Protein AF-A0AAU2ZNR1-F1 (afdb_monomer)

Solvent-accessible surface area (backbone atoms only — not comparable to full-atom values): 9092 Å² total; per-residue (Å²): 133,83,83,80,70,59,59,70,30,57,54,28,42,52,48,19,52,54,34,43,66,58,21,72,64,51,45,58,55,48,37,72,77,40,102,52,64,58,59,77,81,33,60,67,53,46,53,52,58,76,39,22,70,60,52,39,66,70,38,56,75,34,54,72,43,88,51,62,62,38,16,52,19,21,45,49,25,42,58,46,28,38,67,40,78,93,35,46,85,44,49,71,60,52,49,52,49,43,54,49,43,50,70,76,56,83,54,65,66,58,43,49,57,46,51,52,50,40,48,75,73,70,45,90,52,76,92,62,55,50,76,67,54,55,52,52,54,58,50,50,77,72,56,76,85,79,79,79,80,81,79,82,78,74,80,118

pLDDT: mean 79.1, std 16.33, range [35.94, 95.81]

Sequence (156 aa):
MADSSPPPCLALNWLGSLAYDADDECLAIGGRGFNGDCLADYPEMRAFRDHRPAFYRAVSPFLGDEDTDVRDAAVTAAVPLIEHPDLTCHRDDVGRHVRRLLTDSTDRYSRSRCLDALRNWGYETTALETAADIAARTQHLRGGDWTGGFMDEPPF

Nearest PDB structures (foldseek):
  6qh6-assembly1_A  TM=5.360E-01  e=5.434E-01  Rattus norvegicus
  7anw-assembly1_A  TM=5.547E-01  e=1.398E+00  Homo sapiens
  5h78-assembly1_B  TM=4.039E-01  e=1.706E+00  Homo sapiens
  7cm6-assembly1_A  TM=4.544E-01  e=5.095E+00  Homo sapiens
  5a7d-assembly2_E  TM=4.275E-01  e=6.867E+00  Drosophila melanogaster

Foldseek 3Di:
DPPPDDDLLQLLLVLLVLLVCLAPVVQVVVCVVDVDNVCVVPVVSVVVLVCLVVVLVVLVVQCPPPDPSSNLSSLSNNLSSCVRPVNVVCCVVSLVSLLVCLVPPPPLVSVLSSLVSCVVVPHDCPVSDDPVNVVVVVVCVVDDPPPDDPDDDRPD

Structure (mmCIF, N/CA/C/O backbone):
data_AF-A0AAU2ZNR1-F1
#
_entry.id   AF-A0AAU2ZNR1-F1
#
loop_
_atom_site.group_PDB
_atom_site.id
_atom_site.type_symbol
_atom_site.label_atom_id
_atom_site.label_alt_id
_atom_site.label_comp_id
_atom_site.label_asym_id
_atom_site.label_entity_id
_atom_site.label_seq_id
_atom_site.pdbx_PDB_ins_code
_atom_site.Cartn_x
_atom_site.Cartn_y
_atom_site.Cartn_z
_atom_site.occupancy
_atom_site.B_iso_or_equiv
_atom_site.auth_seq_id
_atom_site.auth_comp_id
_atom_site.auth_asym_id
_atom_site.auth_atom_id
_atom_site.pdbx_PDB_model_num
ATOM 1 N N . MET A 1 1 ? 16.115 -18.661 28.377 1.00 37.28 1 MET A N 1
ATOM 2 C CA . MET A 1 1 ? 16.482 -17.827 27.219 1.00 37.28 1 MET A CA 1
ATOM 3 C C . MET A 1 1 ? 15.206 -17.646 26.428 1.00 37.28 1 MET A C 1
ATOM 5 O O . MET A 1 1 ? 14.766 -18.606 25.816 1.00 37.28 1 MET A O 1
ATOM 9 N N . ALA A 1 2 ? 14.527 -16.512 26.605 1.00 42.06 2 ALA A N 1
ATOM 10 C CA . ALA A 1 2 ? 13.407 -16.168 25.742 1.00 42.06 2 ALA A CA 1
ATOM 11 C C . ALA A 1 2 ? 14.020 -15.762 24.403 1.00 42.06 2 ALA A C 1
ATOM 13 O O . ALA A 1 2 ? 14.875 -14.879 24.368 1.00 42.06 2 ALA A O 1
ATOM 14 N N . ASP A 1 3 ? 13.661 -16.490 23.356 1.00 46.59 3 ASP A N 1
ATOM 15 C CA . ASP A 1 3 ? 13.924 -16.108 21.980 1.00 46.59 3 ASP A CA 1
ATOM 16 C C . ASP A 1 3 ? 13.072 -14.861 21.719 1.00 46.59 3 ASP A C 1
ATOM 18 O O . ASP A 1 3 ? 11.869 -14.958 21.477 1.00 46.59 3 ASP A O 1
ATOM 22 N N . SER A 1 4 ? 13.644 -13.676 21.945 1.00 54.06 4 SER A N 1
ATOM 23 C CA . SER A 1 4 ? 12.980 -12.402 21.656 1.00 54.06 4 SER A CA 1
ATOM 24 C C . SER A 1 4 ? 13.030 -12.169 20.152 1.00 54.06 4 SER A C 1
ATOM 26 O O . SER A 1 4 ? 13.708 -11.260 19.681 1.00 54.06 4 SER A O 1
ATOM 28 N N . SER A 1 5 ? 12.330 -13.014 19.399 1.00 60.78 5 SER A N 1
ATOM 29 C CA . SER A 1 5 ? 12.001 -12.693 18.018 1.00 60.78 5 SER A CA 1
ATOM 30 C C . SER A 1 5 ? 11.175 -11.398 18.040 1.00 60.78 5 SER A C 1
ATOM 32 O O . SER A 1 5 ? 10.277 -11.274 18.887 1.00 60.78 5 SER A O 1
ATOM 34 N N . PRO A 1 6 ? 11.500 -10.398 17.203 1.00 62.28 6 PRO A N 1
ATOM 35 C CA . PRO A 1 6 ? 10.753 -9.148 17.164 1.00 62.28 6 PRO A CA 1
ATOM 36 C C . PRO A 1 6 ? 9.264 -9.428 16.908 1.00 62.28 6 PRO A C 1
ATOM 38 O O . PRO A 1 6 ? 8.927 -10.395 16.216 1.00 62.28 6 PRO A O 1
ATOM 41 N N . PRO A 1 7 ? 8.347 -8.601 17.442 1.00 78.38 7 PRO A N 1
ATOM 42 C CA . PRO A 1 7 ? 6.931 -8.777 17.158 1.00 78.38 7 PRO A CA 1
ATOM 43 C C . PRO A 1 7 ? 6.706 -8.685 15.636 1.00 78.38 7 PRO A C 1
ATOM 45 O O . PRO A 1 7 ? 7.344 -7.850 14.986 1.00 78.38 7 PRO A O 1
ATOM 48 N N . PRO A 1 8 ? 5.814 -9.505 15.045 1.00 79.88 8 PRO A N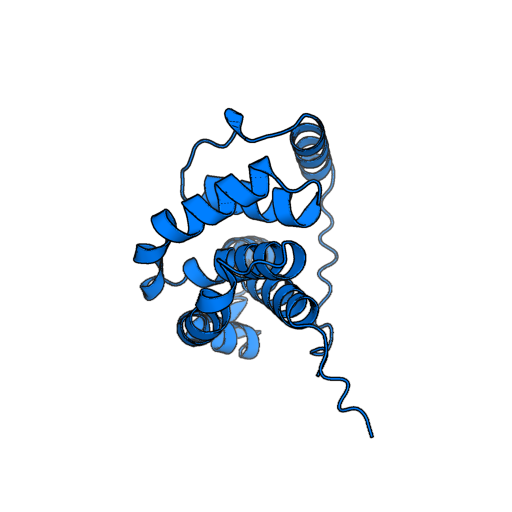 1
ATOM 49 C CA . PRO A 1 8 ? 5.613 -9.555 13.594 1.00 79.88 8 PRO A CA 1
ATOM 50 C C . PRO A 1 8 ? 5.375 -8.184 12.946 1.00 79.88 8 PRO A C 1
ATOM 52 O O . PRO A 1 8 ? 5.883 -7.920 11.858 1.00 79.88 8 PRO A O 1
ATOM 55 N N . CYS A 1 9 ? 4.683 -7.274 13.639 1.00 81.75 9 CYS A N 1
ATOM 56 C CA . CYS A 1 9 ? 4.456 -5.904 13.181 1.00 81.75 9 CYS A CA 1
ATOM 57 C C . CYS A 1 9 ? 5.756 -5.108 12.965 1.00 81.75 9 CYS A C 1
ATOM 59 O O . CYS A 1 9 ? 5.835 -4.323 12.026 1.00 81.75 9 CYS A O 1
ATOM 61 N N . LEU A 1 10 ? 6.803 -5.332 13.766 1.00 84.38 10 LEU A N 1
ATOM 62 C CA . LEU A 1 10 ? 8.083 -4.636 13.617 1.00 84.38 10 LEU A CA 1
ATOM 63 C C . LEU A 1 10 ? 8.823 -5.094 12.355 1.00 84.38 10 LEU A C 1
ATOM 65 O O . LEU A 1 10 ? 9.335 -4.264 11.606 1.00 84.38 10 LEU A O 1
ATOM 69 N N . ALA A 1 11 ? 8.831 -6.402 12.089 1.00 83.62 11 ALA A N 1
ATOM 70 C CA . ALA A 1 11 ? 9.420 -6.955 10.872 1.00 83.62 11 ALA A CA 1
ATOM 71 C C . ALA A 1 11 ? 8.659 -6.501 9.614 1.00 83.62 11 ALA A C 1
ATOM 73 O O . ALA A 1 11 ? 9.273 -6.159 8.605 1.00 83.62 11 ALA A O 1
ATOM 74 N N . LEU A 1 12 ? 7.325 -6.449 9.686 1.00 86.38 12 LEU A N 1
ATOM 75 C CA . LEU A 1 12 ? 6.477 -5.959 8.598 1.00 86.38 12 LEU A CA 1
ATOM 76 C C . LEU A 1 12 ? 6.666 -4.459 8.352 1.00 86.38 12 LEU A C 1
ATOM 78 O O . LEU A 1 12 ? 6.775 -4.051 7.200 1.00 86.38 12 LEU A O 1
ATOM 82 N N . ASN A 1 13 ? 6.779 -3.647 9.405 1.00 83.31 13 ASN A N 1
ATOM 83 C CA . ASN A 1 13 ? 7.071 -2.220 9.275 1.00 83.31 13 ASN A CA 1
ATOM 84 C C . ASN A 1 13 ? 8.437 -1.981 8.630 1.00 83.31 13 ASN A C 1
ATOM 86 O O . ASN A 1 13 ? 8.541 -1.177 7.708 1.00 83.31 13 ASN A O 1
ATOM 90 N N . TRP A 1 14 ? 9.468 -2.716 9.060 1.00 85.25 14 TRP A N 1
ATOM 91 C CA . TRP A 1 14 ? 10.787 -2.667 8.428 1.00 85.25 14 TRP A CA 1
ATOM 92 C C . TRP A 1 14 ? 10.712 -3.033 6.939 1.00 85.25 14 TRP A C 1
ATOM 94 O O . TRP A 1 14 ? 11.205 -2.288 6.092 1.00 85.25 14 TRP A O 1
ATOM 104 N N . LEU A 1 15 ? 10.021 -4.129 6.601 1.00 85.00 15 LEU A N 1
ATOM 105 C CA . LEU A 1 15 ? 9.839 -4.548 5.212 1.00 85.00 15 LEU A CA 1
ATOM 106 C C . LEU A 1 15 ? 9.062 -3.506 4.398 1.00 85.00 15 LEU A C 1
ATOM 108 O O . LEU A 1 15 ? 9.401 -3.269 3.245 1.00 85.00 15 LEU A O 1
ATOM 112 N N . GLY A 1 16 ? 8.039 -2.873 4.974 1.00 79.75 16 GLY A N 1
ATOM 113 C CA . GLY A 1 16 ? 7.266 -1.826 4.309 1.00 79.75 16 GLY A CA 1
ATOM 114 C C . GLY A 1 16 ? 8.048 -0.533 4.095 1.00 79.75 16 GLY A C 1
ATOM 115 O O . GLY A 1 16 ? 7.869 0.128 3.070 1.00 79.75 16 GLY A O 1
ATOM 116 N N . SER A 1 17 ? 8.951 -0.179 5.008 1.00 80.19 17 SER A N 1
ATOM 117 C CA . SER A 1 17 ? 9.909 0.909 4.796 1.00 80.19 17 SER A CA 1
ATOM 118 C C . SER A 1 17 ? 10.843 0.585 3.633 1.00 80.19 17 SER A C 1
ATOM 120 O O . SER A 1 17 ? 10.870 1.338 2.663 1.00 80.19 17 SER A O 1
ATOM 122 N N . LEU A 1 18 ? 11.492 -0.585 3.667 1.00 81.94 18 LEU A N 1
ATOM 123 C CA . LEU A 1 18 ? 12.403 -1.035 2.613 1.00 81.94 18 LEU A CA 1
ATOM 124 C C . LEU A 1 18 ? 11.713 -1.133 1.246 1.00 81.94 18 LEU A C 1
ATOM 126 O O . LEU A 1 18 ? 12.254 -0.700 0.231 1.00 81.94 18 LEU A O 1
ATOM 130 N N . ALA A 1 19 ? 10.504 -1.691 1.208 1.00 81.44 19 ALA A N 1
ATOM 131 C CA . ALA A 1 19 ? 9.766 -1.875 -0.031 1.00 81.44 19 ALA A CA 1
ATOM 132 C C . ALA A 1 19 ? 9.368 -0.545 -0.676 1.00 81.44 19 ALA A C 1
ATOM 134 O O . ALA A 1 19 ? 9.357 -0.449 -1.900 1.00 81.44 19 ALA A O 1
ATOM 135 N N . TYR A 1 20 ? 9.082 0.469 0.137 1.00 76.38 20 TYR A N 1
ATOM 136 C CA . TYR A 1 20 ? 8.791 1.808 -0.352 1.00 76.38 20 TYR A CA 1
ATOM 137 C C . TYR A 1 20 ? 10.039 2.555 -0.818 1.00 76.38 20 TYR A C 1
ATOM 139 O O . TYR A 1 20 ? 9.986 3.252 -1.822 1.00 76.38 20 TYR A O 1
ATOM 147 N N . ASP A 1 21 ? 11.182 2.387 -0.156 1.00 72.25 21 ASP A N 1
ATOM 148 C CA . ASP A 1 21 ? 12.435 2.954 -0.672 1.00 72.25 21 ASP A CA 1
ATOM 149 C C . ASP A 1 21 ? 12.814 2.323 -2.024 1.00 72.25 21 ASP A C 1
ATOM 151 O O . ASP A 1 21 ? 13.406 2.972 -2.888 1.00 72.25 21 ASP A O 1
ATOM 155 N N . ALA A 1 22 ? 12.412 1.065 -2.233 1.00 70.06 22 ALA A N 1
ATOM 156 C CA . ALA A 1 22 ? 12.541 0.344 -3.494 1.00 70.06 22 ALA A CA 1
ATOM 157 C C . ALA A 1 22 ? 11.462 0.678 -4.536 1.00 70.06 22 ALA A C 1
ATOM 159 O O . ALA A 1 22 ? 11.478 0.080 -5.624 1.00 70.06 22 ALA A O 1
ATOM 160 N N . ASP A 1 23 ? 10.510 1.549 -4.205 1.00 75.12 23 ASP A N 1
ATOM 161 C CA . ASP A 1 23 ? 9.348 1.865 -5.026 1.00 75.12 23 ASP A CA 1
ATOM 162 C C . ASP A 1 23 ? 9.718 2.572 -6.334 1.00 75.12 23 ASP A C 1
ATOM 164 O O . ASP A 1 23 ? 10.753 3.238 -6.462 1.00 75.12 23 ASP A O 1
ATOM 168 N N . ASP A 1 24 ? 8.868 2.394 -7.341 1.00 68.25 24 ASP A N 1
ATOM 169 C CA . ASP A 1 24 ? 9.093 2.899 -8.690 1.00 68.25 24 ASP A CA 1
ATOM 170 C C . ASP A 1 24 ? 9.075 4.438 -8.714 1.00 68.25 24 ASP A C 1
ATOM 172 O O . ASP A 1 24 ? 9.865 5.051 -9.440 1.00 68.25 24 ASP A O 1
ATOM 176 N N . GLU A 1 25 ? 8.248 5.075 -7.878 1.00 66.12 25 GLU A N 1
ATOM 177 C CA . GLU A 1 25 ? 8.186 6.533 -7.755 1.00 66.12 25 GLU A CA 1
ATOM 178 C C . GLU A 1 25 ? 9.430 7.104 -7.056 1.00 66.12 25 GLU A C 1
ATOM 180 O O . GLU A 1 25 ? 10.028 8.069 -7.546 1.00 66.12 25 GLU A O 1
ATOM 185 N N . CYS A 1 26 ? 9.889 6.473 -5.968 1.00 64.38 26 CYS A N 1
ATOM 186 C CA . CYS A 1 26 ? 11.103 6.876 -5.250 1.00 64.38 26 CYS A CA 1
ATOM 187 C C . CYS A 1 26 ? 12.347 6.821 -6.150 1.00 64.38 26 CYS A C 1
ATOM 189 O O . CYS A 1 26 ? 13.147 7.762 -6.167 1.00 64.38 26 CYS A O 1
ATOM 191 N N . LEU A 1 27 ? 12.478 5.780 -6.976 1.00 62.44 27 LEU A N 1
ATOM 192 C CA . LEU A 1 27 ? 13.566 5.683 -7.952 1.00 62.44 27 LEU A CA 1
ATOM 193 C C . LEU A 1 27 ? 13.405 6.660 -9.120 1.00 62.44 27 LEU A C 1
ATOM 195 O O . LEU A 1 27 ? 14.403 7.190 -9.603 1.00 62.44 27 LEU A O 1
ATOM 199 N N . ALA A 1 28 ? 12.179 6.958 -9.559 1.00 63.72 28 ALA A N 1
ATOM 200 C CA . ALA A 1 28 ? 11.942 7.975 -10.584 1.00 63.72 28 ALA A CA 1
ATOM 201 C C . ALA A 1 28 ? 12.272 9.398 -10.095 1.00 63.72 28 ALA A C 1
ATOM 203 O O . ALA A 1 28 ? 12.637 10.258 -10.901 1.00 63.72 28 ALA A O 1
ATOM 204 N N . ILE A 1 29 ? 12.151 9.660 -8.791 1.00 61.78 29 ILE A N 1
ATOM 205 C CA . ILE A 1 29 ? 12.595 10.907 -8.155 1.00 61.78 29 ILE A CA 1
ATOM 206 C C . ILE A 1 29 ? 14.125 10.908 -8.011 1.00 61.78 29 ILE A C 1
ATOM 208 O O . ILE A 1 29 ? 14.769 11.878 -8.419 1.00 61.78 29 ILE A O 1
ATOM 212 N N . GLY A 1 30 ? 14.721 9.812 -7.527 1.00 57.38 30 GLY A N 1
ATOM 213 C CA . GLY A 1 30 ? 16.176 9.655 -7.397 1.00 57.38 30 GLY A CA 1
ATOM 214 C C . GLY A 1 30 ? 16.921 9.761 -8.733 1.00 57.38 30 GLY A C 1
ATOM 215 O O . GLY A 1 30 ? 17.883 10.517 -8.854 1.00 57.38 30 GLY A O 1
ATOM 216 N N . GLY A 1 31 ? 16.414 9.112 -9.781 1.00 55.28 31 GLY A N 1
ATOM 217 C CA . GLY A 1 31 ? 16.983 9.136 -11.133 1.00 55.28 31 GLY A CA 1
ATOM 218 C C . GLY A 1 31 ? 16.865 10.484 -11.849 1.00 55.28 31 GLY A C 1
ATOM 219 O O . GLY A 1 31 ? 17.508 10.692 -12.873 1.00 55.28 31 GLY A O 1
ATOM 220 N N . ARG A 1 32 ? 16.074 11.436 -11.329 1.00 56.06 32 ARG A N 1
ATOM 221 C CA . ARG A 1 32 ? 16.111 12.836 -11.799 1.00 56.06 32 ARG A CA 1
ATOM 222 C C . ARG A 1 32 ? 17.227 13.647 -11.141 1.00 56.06 32 ARG A C 1
ATOM 224 O O . ARG A 1 32 ? 17.639 14.652 -11.714 1.00 56.06 32 ARG A O 1
ATOM 231 N N . GLY A 1 33 ? 17.684 13.243 -9.954 1.00 53.19 33 GLY A N 1
ATOM 232 C CA . GLY A 1 33 ? 18.792 13.877 -9.232 1.00 53.19 33 GLY A CA 1
ATOM 233 C C . GLY A 1 33 ? 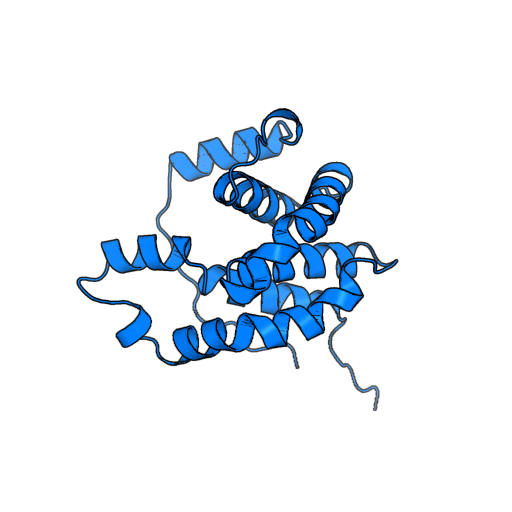20.165 13.313 -9.607 1.00 53.19 33 GLY A C 1
ATOM 234 O O . GLY A 1 33 ? 21.149 14.051 -9.615 1.00 53.19 33 GLY A O 1
ATOM 235 N N . PHE A 1 34 ? 20.230 12.028 -9.962 1.00 48.03 34 PHE A N 1
ATOM 236 C CA . PHE A 1 34 ? 21.446 11.346 -10.403 1.00 48.03 34 PHE A CA 1
ATOM 237 C C . PHE A 1 34 ? 21.431 11.169 -11.930 1.00 48.03 34 PHE A C 1
ATOM 239 O O . PHE A 1 34 ? 20.460 10.681 -12.490 1.00 48.03 34 PHE A O 1
ATOM 246 N N . ASN A 1 35 ? 22.504 11.564 -12.626 1.00 52.53 35 ASN A N 1
ATOM 247 C CA . ASN A 1 35 ? 22.656 11.439 -14.089 1.00 52.53 35 ASN A CA 1
ATOM 248 C C . ASN A 1 35 ? 22.858 9.967 -14.547 1.00 52.53 35 ASN A C 1
ATOM 250 O O . ASN A 1 35 ? 23.813 9.671 -15.266 1.00 52.53 35 ASN A O 1
ATOM 254 N N . GLY A 1 36 ? 22.006 9.030 -14.123 1.00 53.62 36 GLY A N 1
ATOM 255 C CA . GLY A 1 36 ? 22.186 7.599 -14.371 1.00 53.62 36 GLY A CA 1
ATOM 256 C C . GLY A 1 36 ? 20.969 6.738 -14.024 1.00 53.62 36 GLY A C 1
ATOM 257 O O . GLY A 1 36 ? 20.006 7.199 -13.415 1.00 53.62 36 GLY A O 1
ATOM 258 N N . ASP A 1 37 ? 21.021 5.474 -14.448 1.00 61.94 37 ASP A N 1
ATOM 259 C CA . ASP A 1 37 ? 20.044 4.448 -14.080 1.00 61.94 37 ASP A CA 1
ATOM 260 C C . ASP A 1 37 ? 20.301 4.028 -12.628 1.00 61.94 37 ASP A C 1
ATOM 262 O O . ASP A 1 37 ? 21.207 3.238 -12.366 1.00 61.94 37 ASP A O 1
ATOM 266 N N . CYS A 1 38 ? 19.530 4.565 -11.676 1.00 62.66 38 CYS A N 1
ATOM 267 C CA . CYS A 1 38 ? 19.697 4.258 -10.251 1.00 62.66 38 CYS A CA 1
ATOM 268 C C . CYS A 1 38 ? 19.738 2.746 -9.970 1.00 62.66 38 CYS A C 1
ATOM 270 O O . CYS A 1 38 ? 20.424 2.311 -9.056 1.00 62.66 38 CYS A O 1
ATOM 272 N N . LEU A 1 39 ? 19.067 1.906 -10.761 1.00 61.56 39 LEU A N 1
ATOM 273 C CA . LEU A 1 39 ? 19.104 0.455 -10.554 1.00 61.56 39 LEU A CA 1
ATOM 274 C C . LEU A 1 39 ? 20.425 -0.199 -10.988 1.00 61.56 39 LEU A C 1
ATOM 276 O O . LEU A 1 39 ? 20.728 -1.302 -10.532 1.00 61.56 39 LEU A O 1
ATOM 280 N N . ALA A 1 40 ? 21.208 0.449 -11.854 1.00 65.25 40 ALA A N 1
ATOM 281 C CA . ALA A 1 40 ? 22.553 0.001 -12.208 1.00 65.25 40 ALA A CA 1
ATOM 282 C C . ALA A 1 40 ? 23.557 0.276 -11.077 1.00 65.25 40 ALA A C 1
ATOM 284 O O . ALA A 1 40 ? 24.473 -0.520 -10.873 1.00 65.25 40 ALA A O 1
ATOM 285 N N . ASP A 1 41 ? 23.341 1.358 -10.327 1.00 68.00 41 ASP A N 1
ATOM 286 C CA . ASP A 1 41 ? 24.204 1.773 -9.219 1.00 68.00 41 ASP A CA 1
ATOM 287 C C . ASP A 1 41 ? 23.852 1.076 -7.885 1.00 68.00 41 ASP A C 1
ATOM 289 O O . ASP A 1 41 ? 24.684 1.046 -6.979 1.00 68.00 41 ASP A O 1
ATOM 293 N N . TYR A 1 42 ? 22.660 0.464 -7.775 1.00 72.06 42 TYR A N 1
ATOM 294 C CA . TYR A 1 42 ? 22.167 -0.225 -6.569 1.00 72.06 42 TYR A CA 1
ATOM 295 C C . TYR A 1 42 ? 21.665 -1.659 -6.864 1.00 72.06 42 TYR A C 1
ATOM 297 O O . TYR A 1 42 ? 20.451 -1.899 -6.950 1.00 72.06 42 TYR A O 1
ATOM 305 N N . PRO A 1 43 ? 22.568 -2.649 -7.017 1.00 76.75 43 PRO A N 1
ATOM 306 C CA . PRO A 1 43 ? 22.201 -4.029 -7.350 1.00 76.75 43 PRO A CA 1
ATOM 307 C C . PRO A 1 43 ? 21.349 -4.719 -6.272 1.00 76.75 43 PRO A C 1
ATOM 309 O O . PRO A 1 43 ? 20.520 -5.568 -6.600 1.00 76.75 43 PRO A O 1
ATOM 312 N N . GLU A 1 44 ? 21.497 -4.340 -5.003 1.00 77.50 44 GLU A N 1
ATOM 313 C CA . GLU A 1 44 ? 20.685 -4.840 -3.889 1.00 77.50 44 GLU A CA 1
ATOM 314 C C . GLU A 1 44 ? 19.219 -4.422 -4.043 1.00 77.50 44 GLU A C 1
ATOM 316 O O . GLU A 1 44 ? 18.312 -5.225 -3.824 1.00 77.50 44 GLU A O 1
ATOM 321 N N . MET A 1 45 ? 18.982 -3.188 -4.502 1.00 76.81 45 MET A N 1
ATOM 322 C CA . MET A 1 45 ? 17.638 -2.660 -4.737 1.00 76.81 45 MET A CA 1
ATOM 323 C C . MET A 1 45 ? 16.950 -3.395 -5.888 1.00 76.81 45 MET A C 1
ATOM 325 O O . MET A 1 45 ? 15.772 -3.752 -5.810 1.00 76.81 45 MET A O 1
ATOM 329 N N . ARG A 1 46 ? 17.705 -3.692 -6.950 1.00 81.25 46 ARG A N 1
ATOM 330 C CA . ARG A 1 46 ? 17.223 -4.526 -8.053 1.00 81.25 46 ARG A CA 1
ATOM 331 C C . ARG A 1 46 ? 16.865 -5.932 -7.575 1.00 81.25 46 ARG A C 1
ATOM 333 O O . ARG A 1 46 ? 15.771 -6.408 -7.866 1.00 81.25 46 ARG A O 1
ATOM 340 N N . ALA A 1 47 ? 17.748 -6.563 -6.802 1.00 84.19 47 ALA A N 1
ATOM 341 C CA . ALA A 1 47 ? 17.496 -7.887 -6.247 1.00 84.19 47 ALA A CA 1
ATOM 342 C C . ALA A 1 47 ? 16.239 -7.897 -5.365 1.00 84.19 47 ALA A C 1
ATOM 344 O O . ALA A 1 47 ? 15.416 -8.801 -5.495 1.00 84.19 47 ALA A O 1
ATOM 345 N N . PHE A 1 48 ? 16.038 -6.880 -4.522 1.00 85.19 48 PHE A N 1
ATOM 346 C CA . PHE A 1 48 ? 14.825 -6.752 -3.717 1.00 85.19 48 PHE A CA 1
ATOM 347 C C . PHE A 1 48 ? 13.559 -6.702 -4.588 1.00 85.19 48 PHE A C 1
ATOM 349 O O . PHE A 1 48 ? 12.601 -7.435 -4.331 1.00 85.19 48 PHE A O 1
ATOM 356 N N . ARG A 1 49 ? 13.567 -5.883 -5.648 1.00 85.56 49 ARG A N 1
ATOM 357 C CA . ARG A 1 49 ? 12.433 -5.741 -6.579 1.00 85.56 49 ARG A CA 1
ATOM 358 C C . ARG A 1 49 ? 12.063 -7.067 -7.239 1.00 85.56 49 ARG A C 1
ATOM 360 O O . ARG A 1 49 ? 10.884 -7.417 -7.263 1.00 85.56 49 ARG A O 1
ATOM 367 N N . ASP A 1 50 ? 13.060 -7.828 -7.681 1.00 88.19 50 ASP A N 1
ATOM 368 C CA . ASP A 1 50 ? 12.864 -9.148 -8.293 1.00 88.19 50 ASP A CA 1
ATOM 369 C C . ASP A 1 50 ? 12.276 -10.172 -7.297 1.00 88.19 50 ASP A C 1
ATOM 371 O O . ASP A 1 50 ? 11.604 -11.126 -7.691 1.00 88.19 50 ASP A O 1
ATOM 375 N N . HIS A 1 51 ? 12.472 -9.963 -5.989 1.00 91.62 51 HIS A N 1
ATOM 376 C CA . HIS A 1 51 ? 11.936 -10.817 -4.924 1.00 91.62 51 HIS A CA 1
ATOM 377 C C . HIS A 1 51 ? 10.588 -10.342 -4.358 1.00 91.62 51 HIS A C 1
ATOM 379 O O . HIS A 1 51 ? 10.024 -11.036 -3.505 1.00 91.62 51 HIS A O 1
ATOM 385 N N . ARG A 1 52 ? 10.008 -9.231 -4.847 1.00 91.88 52 ARG A N 1
ATOM 386 C CA . ARG A 1 52 ? 8.682 -8.744 -4.407 1.00 91.88 52 ARG A CA 1
ATOM 387 C C . ARG A 1 52 ? 7.605 -9.845 -4.396 1.00 91.88 52 ARG A C 1
ATOM 389 O O . ARG A 1 52 ? 6.885 -9.927 -3.400 1.00 91.88 52 ARG A O 1
ATOM 396 N N . PRO A 1 53 ? 7.514 -10.759 -5.391 1.00 95.12 53 PRO A N 1
ATOM 397 C CA . PRO A 1 53 ? 6.590 -11.896 -5.332 1.00 95.12 53 PRO A CA 1
ATOM 398 C C . PRO A 1 53 ? 6.794 -12.829 -4.133 1.00 95.12 53 PRO A C 1
ATOM 400 O O . PRO A 1 53 ? 5.818 -13.317 -3.562 1.00 95.12 53 PRO A O 1
ATOM 403 N N . ALA A 1 54 ? 8.040 -13.088 -3.737 1.00 93.62 54 ALA A N 1
ATOM 404 C CA . ALA A 1 54 ? 8.342 -13.935 -2.586 1.00 93.62 54 ALA A CA 1
ATOM 405 C C . ALA A 1 54 ? 7.979 -13.232 -1.271 1.00 93.62 54 ALA A C 1
ATOM 407 O O . ALA A 1 54 ? 7.324 -13.834 -0.420 1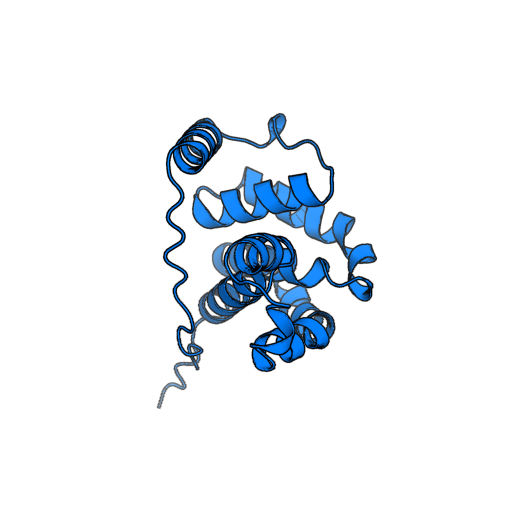.00 93.62 54 ALA A O 1
ATOM 408 N N . PHE A 1 55 ? 8.324 -11.948 -1.140 1.00 92.94 55 PHE A N 1
ATOM 409 C CA . PHE A 1 55 ? 7.950 -11.147 0.025 1.00 92.94 55 PHE A CA 1
ATOM 410 C C . PHE A 1 55 ? 6.434 -11.011 0.159 1.00 92.94 55 PHE A C 1
ATOM 412 O O . PHE A 1 55 ? 5.900 -11.198 1.248 1.00 92.94 55 PHE A O 1
ATOM 419 N N . TYR A 1 56 ? 5.716 -10.792 -0.944 1.00 94.56 56 TYR A N 1
ATOM 420 C CA . TYR A 1 56 ? 4.259 -10.697 -0.910 1.00 94.56 56 TYR A CA 1
ATOM 421 C C . TYR A 1 56 ? 3.610 -11.985 -0.394 1.00 94.56 56 TYR A C 1
ATOM 423 O O . TYR A 1 56 ? 2.714 -11.922 0.442 1.00 94.56 56 TYR A O 1
ATOM 431 N N . ARG A 1 57 ? 4.100 -13.162 -0.810 1.00 95.50 57 ARG A N 1
ATOM 432 C CA . ARG A 1 57 ? 3.614 -14.453 -0.283 1.00 95.50 57 ARG A CA 1
ATOM 433 C C . ARG A 1 57 ? 3.843 -14.603 1.221 1.00 95.50 57 ARG A C 1
ATOM 435 O O . ARG A 1 57 ? 3.045 -15.260 1.882 1.00 95.50 57 ARG A O 1
ATOM 442 N N . ALA A 1 58 ? 4.920 -14.025 1.750 1.00 93.56 58 ALA A N 1
ATOM 443 C CA . ALA A 1 58 ? 5.196 -14.027 3.183 1.00 93.56 58 ALA A CA 1
ATOM 444 C C . ALA A 1 58 ? 4.301 -13.037 3.948 1.00 93.56 58 ALA A C 1
ATOM 446 O O . ALA A 1 58 ? 3.893 -13.334 5.065 1.00 93.56 58 ALA A O 1
ATOM 447 N N . VAL A 1 59 ? 3.961 -11.893 3.345 1.00 95.06 59 VAL A N 1
ATOM 448 C CA . VAL A 1 59 ? 3.120 -10.846 3.953 1.00 95.06 59 VAL A CA 1
ATOM 449 C C . VAL A 1 59 ? 1.626 -11.174 3.877 1.00 95.06 59 VAL A C 1
ATOM 451 O O . VAL A 1 59 ? 0.885 -10.872 4.809 1.00 95.06 59 VAL A O 1
ATOM 454 N N . SER A 1 60 ? 1.162 -11.809 2.796 1.00 95.81 60 SER A N 1
ATOM 455 C CA . SER A 1 60 ? -0.270 -11.991 2.521 1.00 95.81 60 SER A CA 1
ATOM 456 C C . SER A 1 60 ? -1.090 -12.645 3.646 1.00 95.81 60 SER A C 1
ATOM 458 O O . SER A 1 60 ? -2.232 -12.227 3.831 1.00 95.81 60 SER A O 1
ATOM 460 N N . PRO A 1 61 ? -0.569 -13.613 4.435 1.00 95.56 61 PRO A N 1
ATOM 461 C CA . PRO A 1 61 ? -1.325 -14.186 5.551 1.00 95.56 61 PRO A CA 1
ATOM 462 C C . PRO A 1 61 ? -1.694 -13.165 6.640 1.00 95.56 61 PRO A C 1
ATOM 464 O O . PRO A 1 61 ? -2.708 -13.339 7.309 1.00 95.56 61 PRO A O 1
ATOM 467 N N . PHE A 1 62 ? -0.912 -12.092 6.792 1.00 95.31 62 PHE A N 1
ATOM 468 C CA . PHE A 1 62 ? -1.091 -11.078 7.837 1.00 95.31 62 PHE A CA 1
ATOM 469 C C . PHE A 1 62 ? -2.082 -9.965 7.450 1.00 95.31 62 PHE A C 1
ATOM 471 O O . PHE A 1 62 ? -2.489 -9.172 8.294 1.00 95.31 62 PHE A O 1
ATOM 478 N N . LEU A 1 63 ? -2.545 -9.910 6.194 1.00 94.75 63 LEU A N 1
ATOM 479 C CA . LEU A 1 63 ? -3.512 -8.895 5.734 1.00 94.75 63 LEU A CA 1
ATOM 480 C C . LEU A 1 63 ? -4.885 -9.005 6.421 1.00 94.75 63 LEU A C 1
ATOM 482 O O . LEU A 1 63 ? -5.667 -8.048 6.437 1.00 94.75 63 LEU A O 1
ATOM 486 N N . GLY A 1 64 ? -5.191 -10.180 6.968 1.00 92.25 64 GLY A N 1
ATOM 487 C CA . GLY A 1 64 ? -6.412 -10.470 7.714 1.00 92.25 64 GLY A CA 1
ATOM 488 C C . GLY A 1 64 ? -6.194 -10.689 9.208 1.00 92.25 64 GLY A C 1
ATOM 489 O O . GLY A 1 64 ? -7.114 -11.196 9.842 1.00 92.25 64 GLY A O 1
ATOM 490 N N . ASP A 1 65 ? -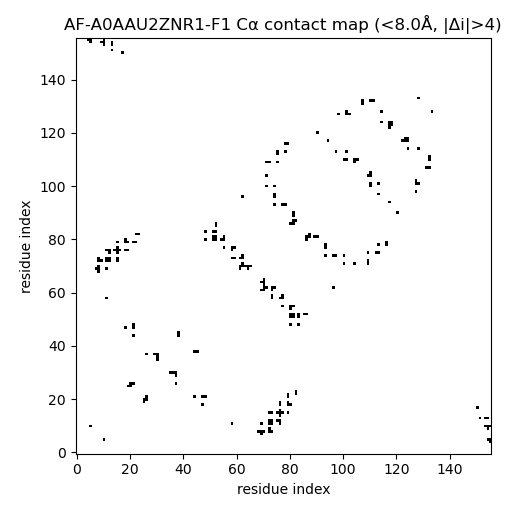5.015 -10.357 9.748 1.00 94.31 65 ASP A N 1
ATOM 491 C CA . ASP A 1 65 ? -4.681 -10.619 11.153 1.00 94.31 65 ASP A CA 1
ATOM 492 C C . ASP A 1 65 ? -5.684 -9.9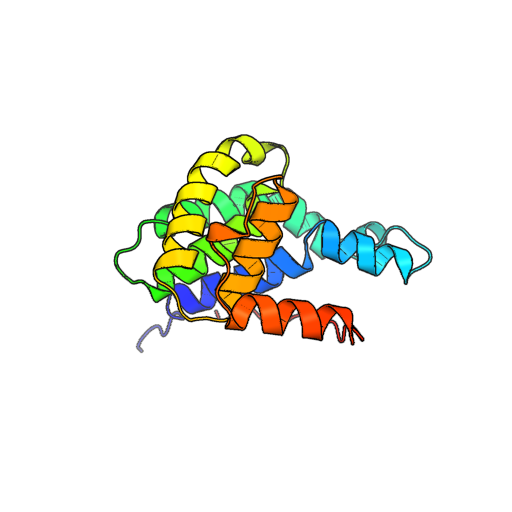46 12.109 1.00 94.31 65 ASP A C 1
ATOM 494 O O . ASP A 1 65 ? -6.256 -8.895 11.792 1.00 94.31 65 ASP A O 1
ATOM 498 N N . GLU A 1 66 ? -5.933 -10.569 13.261 1.00 91.69 66 GLU A N 1
ATOM 499 C CA . GLU A 1 66 ? -6.819 -10.025 14.295 1.00 91.69 66 GLU A CA 1
ATOM 500 C C . GLU A 1 66 ? -6.175 -8.814 14.977 1.00 91.69 66 GLU A C 1
ATOM 502 O O . GLU A 1 66 ? -6.867 -7.834 15.276 1.00 91.69 66 GLU A O 1
ATOM 507 N N . ASP A 1 67 ? -4.851 -8.844 15.144 1.00 91.00 67 ASP A N 1
ATOM 508 C CA . ASP A 1 67 ? -4.077 -7.727 15.659 1.00 91.00 67 ASP A CA 1
ATOM 509 C C . ASP A 1 67 ? -4.033 -6.597 14.620 1.00 91.00 67 ASP A C 1
ATOM 511 O O . ASP A 1 67 ? -3.574 -6.754 13.485 1.00 91.00 67 ASP A O 1
ATOM 515 N N . THR A 1 68 ? -4.556 -5.434 15.009 1.00 89.62 68 THR A N 1
ATOM 516 C CA . THR A 1 68 ? -4.611 -4.251 14.146 1.00 89.62 68 THR A CA 1
ATOM 517 C C . THR A 1 68 ? -3.227 -3.739 13.779 1.00 89.62 68 THR A C 1
ATOM 519 O O . THR A 1 68 ? -3.043 -3.345 12.632 1.00 89.62 68 THR A O 1
ATOM 522 N N . ASP A 1 69 ? -2.249 -3.812 14.680 1.00 88.81 69 ASP A N 1
ATOM 523 C CA . ASP A 1 69 ? -0.900 -3.313 14.405 1.00 88.81 69 ASP A CA 1
ATOM 524 C C . ASP A 1 69 ? -0.183 -4.220 13.397 1.00 88.81 69 ASP A C 1
ATOM 526 O O . ASP A 1 69 ? 0.500 -3.745 12.489 1.00 88.81 69 ASP A O 1
ATOM 530 N N . VAL A 1 70 ? -0.376 -5.540 13.509 1.00 91.06 70 VAL A N 1
ATOM 531 C CA . VAL A 1 70 ? 0.153 -6.519 12.543 1.00 91.06 70 VAL A CA 1
ATOM 532 C C . VAL A 1 70 ? -0.510 -6.339 11.182 1.00 91.06 70 VAL A C 1
ATOM 534 O O . VAL A 1 70 ? 0.173 -6.304 10.157 1.00 91.06 70 VAL A O 1
ATOM 537 N N . ARG A 1 71 ? -1.835 -6.184 11.165 1.00 93.69 71 ARG A N 1
ATOM 538 C CA . ARG A 1 71 ? -2.606 -5.995 9.938 1.00 93.69 71 ARG A CA 1
ATOM 539 C C . ARG A 1 71 ? -2.238 -4.696 9.220 1.00 93.69 71 ARG A C 1
ATOM 541 O O . ARG A 1 71 ? -2.030 -4.723 8.009 1.00 93.69 71 ARG A O 1
ATOM 548 N N . ASP A 1 72 ? -2.125 -3.581 9.937 1.00 91.38 72 ASP A N 1
ATOM 549 C CA . ASP A 1 72 ? -1.775 -2.282 9.352 1.00 91.38 72 ASP A CA 1
ATOM 550 C C . ASP A 1 72 ? -0.342 -2.289 8.794 1.00 91.38 72 ASP A C 1
ATOM 552 O O . ASP A 1 72 ? -0.102 -1.823 7.672 1.00 91.38 72 ASP A O 1
ATOM 556 N N . ALA A 1 73 ? 0.595 -2.910 9.520 1.00 90.81 73 ALA A N 1
ATOM 557 C CA . ALA A 1 73 ? 1.960 -3.124 9.048 1.00 90.81 73 ALA A CA 1
ATOM 558 C C . ALA A 1 73 ? 1.995 -4.000 7.783 1.00 90.81 73 ALA A C 1
ATOM 560 O O . ALA A 1 73 ? 2.680 -3.673 6.812 1.00 90.81 73 ALA A O 1
ATOM 561 N N . ALA A 1 74 ? 1.213 -5.084 7.747 1.00 94.50 74 ALA A N 1
ATOM 562 C CA . ALA A 1 74 ? 1.115 -5.967 6.587 1.00 94.50 74 ALA A CA 1
ATOM 563 C C . ALA A 1 74 ? 0.556 -5.248 5.354 1.00 94.50 74 ALA A C 1
ATOM 565 O O . ALA A 1 74 ? 1.075 -5.423 4.252 1.00 94.50 74 ALA A O 1
ATOM 566 N N . VAL A 1 75 ? -0.477 -4.419 5.523 1.00 94.81 75 VAL A N 1
ATOM 567 C CA . VAL A 1 75 ? -1.053 -3.624 4.428 1.00 94.81 75 VAL A CA 1
ATOM 568 C C . VAL A 1 75 ? -0.025 -2.641 3.884 1.00 94.81 75 VAL A C 1
ATOM 570 O O . VAL A 1 75 ? 0.192 -2.590 2.673 1.00 94.81 75 VAL A O 1
ATOM 573 N N . THR A 1 76 ? 0.650 -1.913 4.772 1.00 91.81 76 THR A N 1
ATOM 574 C CA . THR A 1 76 ? 1.666 -0.926 4.389 1.00 91.81 76 THR A CA 1
ATOM 575 C C . THR A 1 76 ? 2.853 -1.582 3.681 1.00 91.81 76 THR A C 1
ATOM 577 O O . THR A 1 76 ? 3.387 -1.011 2.734 1.00 91.81 76 THR A O 1
ATOM 580 N N . ALA A 1 77 ? 3.226 -2.804 4.074 1.00 93.06 77 ALA A N 1
ATOM 581 C CA . ALA A 1 77 ? 4.252 -3.589 3.395 1.00 93.06 77 ALA A CA 1
ATOM 582 C C . ALA A 1 77 ? 3.787 -4.158 2.048 1.00 93.06 77 ALA A C 1
ATOM 584 O O . ALA A 1 77 ? 4.551 -4.161 1.090 1.00 93.06 77 ALA A O 1
ATOM 585 N N . ALA A 1 78 ? 2.545 -4.633 1.944 1.00 94.50 78 ALA A N 1
ATOM 586 C CA . ALA A 1 78 ? 2.029 -5.247 0.723 1.00 94.50 78 ALA A CA 1
ATOM 587 C C . ALA A 1 78 ? 1.895 -4.251 -0.436 1.00 94.50 78 ALA A C 1
ATOM 589 O O . ALA A 1 78 ? 2.138 -4.621 -1.582 1.00 94.50 78 ALA A O 1
ATOM 590 N N . VAL A 1 79 ? 1.532 -3.003 -0.135 1.00 92.69 79 VAL A N 1
ATOM 591 C CA . VAL A 1 79 ? 1.312 -1.920 -1.103 1.00 92.69 79 VAL A CA 1
ATOM 592 C C . VAL A 1 79 ? 2.459 -1.758 -2.124 1.00 92.69 79 VAL A C 1
ATOM 594 O O . VAL A 1 79 ? 2.193 -1.939 -3.313 1.00 92.69 79 VAL A O 1
ATOM 597 N N . PRO A 1 80 ? 3.716 -1.492 -1.723 1.00 88.62 80 PRO A N 1
ATOM 598 C CA . PRO A 1 80 ? 4.829 -1.366 -2.672 1.00 88.62 80 PRO A CA 1
ATOM 599 C C . PRO A 1 80 ? 5.229 -2.704 -3.325 1.00 88.62 80 PRO A C 1
ATOM 601 O O . PRO A 1 80 ? 5.774 -2.744 -4.429 1.00 88.62 80 PRO A O 1
ATOM 604 N N . LEU A 1 81 ? 4.951 -3.845 -2.681 1.00 91.38 81 LEU A N 1
ATOM 605 C CA . LEU A 1 81 ? 5.269 -5.158 -3.253 1.00 91.38 81 LEU A CA 1
ATOM 606 C C . LEU A 1 81 ? 4.404 -5.454 -4.485 1.00 91.38 81 LEU A C 1
ATOM 608 O O . LEU A 1 81 ? 4.922 -5.934 -5.497 1.00 91.38 81 LEU A O 1
ATOM 612 N N . ILE A 1 82 ? 3.107 -5.131 -4.433 1.00 93.19 82 ILE A N 1
ATOM 613 C CA . ILE A 1 82 ? 2.159 -5.411 -5.525 1.00 93.19 82 ILE A CA 1
ATOM 614 C C . ILE A 1 82 ? 2.300 -4.488 -6.742 1.00 93.19 82 ILE A C 1
ATOM 616 O O . ILE A 1 82 ? 1.578 -4.644 -7.731 1.00 93.19 82 ILE A O 1
ATOM 620 N N . GLU A 1 83 ? 3.244 -3.549 -6.708 1.00 86.56 83 GLU A N 1
ATOM 621 C CA . GLU A 1 83 ? 3.658 -2.809 -7.898 1.00 86.56 83 GLU A CA 1
ATOM 622 C C . GLU A 1 83 ? 4.415 -3.684 -8.900 1.00 86.56 83 GLU A C 1
ATOM 624 O O . GLU A 1 83 ? 4.457 -3.371 -10.089 1.00 86.56 83 GLU A O 1
ATOM 629 N N . HIS A 1 84 ? 4.967 -4.817 -8.448 1.00 88.00 84 HIS A N 1
ATOM 630 C CA . HIS A 1 84 ? 5.553 -5.802 -9.349 1.00 88.00 84 HIS A CA 1
ATOM 631 C C . HIS A 1 84 ? 4.511 -6.275 -10.386 1.00 88.00 84 HIS A C 1
ATOM 633 O O . HIS A 1 84 ? 3.406 -6.656 -9.988 1.00 88.00 84 HIS A O 1
ATOM 639 N N . PRO A 1 85 ? 4.840 -6.333 -11.695 1.00 87.69 85 PRO A N 1
ATOM 640 C CA . PRO A 1 85 ? 3.884 -6.684 -12.751 1.00 87.69 85 PRO A CA 1
ATOM 641 C C . PRO A 1 85 ? 3.092 -7.972 -12.479 1.00 87.69 85 PRO A C 1
ATOM 643 O O . PRO A 1 85 ? 1.866 -7.981 -12.607 1.00 87.69 85 PRO A O 1
ATOM 646 N N . ASP A 1 86 ? 3.773 -9.019 -12.003 1.00 91.44 86 ASP A N 1
ATOM 647 C CA . ASP A 1 86 ? 3.166 -10.321 -11.677 1.00 91.44 86 ASP A CA 1
ATOM 648 C C . ASP A 1 86 ? 2.153 -10.281 -10.523 1.00 91.44 86 ASP A C 1
ATOM 650 O O . ASP A 1 86 ? 1.369 -11.213 -10.359 1.00 91.44 86 ASP A O 1
ATOM 654 N N . LEU A 1 87 ? 2.169 -9.224 -9.708 1.00 92.62 87 LEU A N 1
ATOM 655 C CA . LEU A 1 87 ? 1.305 -9.065 -8.540 1.00 92.62 87 LEU A CA 1
ATOM 656 C C . LEU A 1 87 ? 0.179 -8.049 -8.755 1.00 92.62 87 LEU A C 1
ATOM 658 O O . LEU A 1 87 ? -0.683 -7.900 -7.890 1.00 92.62 87 LEU A O 1
ATOM 662 N N . THR A 1 88 ? 0.131 -7.379 -9.908 1.00 91.06 88 THR A N 1
ATOM 663 C CA . THR A 1 88 ? -0.887 -6.356 -10.201 1.00 91.06 88 THR A CA 1
ATOM 664 C C . THR A 1 88 ? -2.321 -6.892 -10.134 1.00 91.06 88 THR A C 1
ATOM 666 O O . THR A 1 88 ? -3.242 -6.142 -9.814 1.00 91.06 88 THR A O 1
ATOM 669 N N . CYS A 1 89 ? -2.516 -8.200 -10.341 1.00 93.06 89 CYS A N 1
ATOM 670 C CA . CYS A 1 89 ? -3.801 -8.880 -10.167 1.00 93.06 89 CYS A CA 1
ATOM 671 C C . CYS A 1 89 ? -4.330 -8.850 -8.718 1.00 93.06 89 CYS A C 1
ATOM 673 O O . CYS A 1 89 ? -5.524 -9.049 -8.504 1.00 93.06 89 CYS A O 1
ATOM 675 N N . HIS A 1 90 ? -3.476 -8.563 -7.731 1.00 94.50 90 HIS A N 1
ATOM 676 C CA . HIS A 1 90 ? -3.845 -8.447 -6.320 1.00 94.50 90 HIS A CA 1
ATOM 677 C C . HIS A 1 90 ? -4.255 -7.027 -5.899 1.00 94.50 90 HIS A C 1
ATOM 679 O O . HIS A 1 90 ? -4.703 -6.847 -4.767 1.00 94.50 90 HIS A O 1
ATOM 685 N N . ARG A 1 91 ? -4.161 -6.019 -6.782 1.00 93.38 91 ARG A N 1
ATOM 686 C CA . ARG A 1 91 ? -4.481 -4.613 -6.453 1.00 93.38 91 ARG A CA 1
ATOM 687 C C . ARG A 1 91 ? -5.890 -4.424 -5.903 1.00 93.38 91 ARG A C 1
ATOM 689 O O . ARG A 1 91 ? -6.065 -3.705 -4.925 1.00 93.38 91 ARG A O 1
ATOM 696 N N . ASP A 1 92 ? -6.885 -5.096 -6.477 1.00 92.25 92 ASP A N 1
ATOM 697 C CA . ASP A 1 92 ? -8.264 -4.996 -5.986 1.00 92.25 92 ASP A CA 1
ATOM 698 C C . ASP A 1 92 ? -8.431 -5.613 -4.593 1.00 92.25 92 ASP A C 1
ATOM 700 O O . ASP A 1 92 ? -9.211 -5.111 -3.783 1.00 92.25 92 ASP A O 1
ATOM 704 N N . ASP A 1 93 ? -7.705 -6.695 -4.312 1.00 93.75 93 ASP A N 1
ATOM 705 C CA . ASP A 1 93 ? -7.749 -7.384 -3.027 1.00 93.75 93 ASP A CA 1
ATOM 706 C C . ASP A 1 93 ? -7.079 -6.550 -1.934 1.00 93.75 93 ASP A C 1
ATOM 708 O O . ASP A 1 93 ? -7.736 -6.140 -0.973 1.00 93.75 93 ASP A O 1
ATOM 712 N N . VAL A 1 94 ? -5.820 -6.164 -2.156 1.00 95.06 94 VAL A N 1
ATOM 713 C CA . VAL A 1 94 ? -5.074 -5.261 -1.270 1.00 95.06 94 VAL A CA 1
ATOM 714 C C . VAL A 1 94 ? -5.803 -3.926 -1.118 1.00 95.06 94 VAL A C 1
ATOM 716 O O . VAL A 1 94 ? -5.906 -3.400 -0.013 1.00 95.06 94 VAL A O 1
ATOM 719 N N . GLY A 1 95 ? -6.423 -3.414 -2.181 1.00 94.38 95 GLY A N 1
ATOM 720 C CA . GLY A 1 95 ? -7.227 -2.196 -2.151 1.00 94.38 95 GLY A CA 1
ATOM 721 C C . GLY A 1 95 ? -8.425 -2.258 -1.196 1.00 94.38 95 GLY A C 1
ATOM 722 O O . GLY A 1 95 ? -8.872 -1.214 -0.715 1.00 94.38 95 GLY A O 1
ATOM 723 N N . ARG A 1 96 ? -8.971 -3.440 -0.879 1.00 94.38 96 ARG A N 1
ATOM 724 C CA . ARG A 1 96 ? -9.999 -3.572 0.175 1.00 94.38 96 ARG A CA 1
ATOM 725 C C . ARG A 1 96 ? -9.387 -3.426 1.565 1.00 94.38 96 ARG A C 1
ATOM 727 O O . ARG A 1 96 ? -9.956 -2.718 2.394 1.00 94.38 96 ARG A O 1
ATOM 734 N N . HIS A 1 97 ? -8.220 -4.022 1.795 1.00 95.62 97 HIS A N 1
ATOM 735 C CA . HIS A 1 97 ? -7.492 -3.881 3.058 1.00 95.62 97 HIS A CA 1
ATOM 736 C C . HIS A 1 97 ? -7.018 -2.441 3.287 1.00 95.62 97 HIS A C 1
ATOM 738 O O . HIS A 1 97 ? -7.199 -1.906 4.377 1.00 95.62 97 HIS A O 1
ATOM 744 N N . VAL A 1 98 ? -6.529 -1.772 2.241 1.00 95.00 98 VAL A N 1
ATOM 745 C CA . VAL A 1 98 ? -6.144 -0.355 2.280 1.00 95.00 98 VAL A CA 1
ATOM 746 C C . VAL A 1 98 ? -7.323 0.538 2.673 1.00 95.00 98 VAL A C 1
ATOM 748 O O . VAL A 1 98 ? -7.199 1.372 3.565 1.00 95.00 98 VAL A O 1
ATOM 751 N N . ARG A 1 99 ? -8.500 0.358 2.059 1.00 94.06 99 ARG A N 1
ATOM 752 C CA . ARG A 1 99 ? -9.694 1.149 2.416 1.00 94.06 99 ARG A CA 1
ATOM 753 C C . ARG A 1 99 ? -10.129 0.925 3.864 1.00 94.06 99 ARG A C 1
ATOM 755 O O . ARG A 1 99 ? -10.561 1.873 4.517 1.00 94.06 99 ARG A O 1
ATOM 762 N N . ARG A 1 100 ? -10.000 -0.306 4.365 1.00 93.62 100 ARG A N 1
ATOM 763 C CA . ARG A 1 100 ? -10.260 -0.624 5.773 1.00 93.62 100 ARG A CA 1
ATOM 764 C C . ARG A 1 100 ? -9.275 0.101 6.691 1.00 93.62 100 ARG A C 1
ATOM 766 O O . ARG A 1 100 ? -9.721 0.793 7.597 1.00 93.62 100 ARG A O 1
ATOM 773 N N . LEU A 1 101 ? -7.974 0.039 6.400 1.00 93.75 101 LEU A N 1
ATOM 774 C CA . LEU A 1 101 ? -6.946 0.774 7.147 1.00 93.75 101 LEU A CA 1
ATOM 775 C C . LEU A 1 101 ? -7.249 2.277 7.173 1.00 93.75 101 LEU A C 1
ATOM 777 O O . LEU A 1 101 ? -7.241 2.893 8.232 1.00 93.75 101 LEU A O 1
ATOM 781 N N . LEU A 1 102 ? -7.610 2.870 6.034 1.00 93.38 102 LEU A N 1
ATOM 782 C CA . LEU A 1 102 ? -7.977 4.289 5.952 1.00 93.38 102 LEU A CA 1
ATOM 783 C C . LEU A 1 102 ? -9.270 4.648 6.697 1.00 93.38 102 LEU A C 1
ATOM 785 O O . LEU A 1 102 ? -9.521 5.829 6.936 1.00 93.38 102 LEU A O 1
ATOM 789 N N . THR A 1 103 ? -10.091 3.671 7.061 1.00 91.56 103 THR A N 1
ATOM 790 C CA . THR A 1 103 ? -11.280 3.900 7.888 1.00 91.56 103 THR A CA 1
ATOM 791 C C . THR A 1 103 ? -10.942 3.783 9.373 1.00 91.56 103 THR A C 1
ATOM 793 O O . THR A 1 103 ? -11.391 4.609 10.165 1.00 91.56 103 THR A O 1
ATOM 796 N N . ASP A 1 104 ? -10.128 2.791 9.734 1.00 89.00 104 ASP A N 1
ATOM 797 C CA . ASP A 1 104 ? -9.926 2.374 11.124 1.00 89.00 104 ASP A CA 1
ATOM 798 C C . ASP A 1 104 ? -8.693 3.029 11.776 1.00 89.00 104 ASP A C 1
ATOM 800 O O . ASP A 1 104 ? -8.688 3.297 12.978 1.00 89.00 104 ASP A O 1
ATOM 804 N N . SER A 1 105 ? -7.645 3.296 10.994 1.00 87.44 105 SER A N 1
ATOM 805 C CA . SER A 1 105 ? -6.341 3.730 11.494 1.00 87.44 105 SER A CA 1
ATOM 806 C C . SER A 1 105 ? -6.240 5.250 11.603 1.00 87.44 105 SER A C 1
ATOM 808 O O . SER A 1 105 ? -6.656 5.996 10.708 1.00 87.44 105 SER A O 1
ATOM 810 N N . THR A 1 106 ? -5.622 5.714 12.690 1.00 86.44 106 THR A N 1
ATOM 811 C CA . THR A 1 106 ? -5.221 7.116 12.897 1.00 86.44 106 THR A CA 1
ATOM 812 C C . THR A 1 106 ? -3.731 7.343 12.655 1.00 86.44 106 THR A C 1
ATOM 814 O O . THR A 1 106 ? -3.267 8.476 12.793 1.00 86.44 106 THR A O 1
ATOM 817 N N . ASP A 1 107 ? -2.967 6.295 12.326 1.00 87.38 107 ASP A N 1
ATOM 818 C CA . ASP A 1 107 ? -1.540 6.441 12.065 1.00 87.38 107 ASP A CA 1
ATOM 819 C C . ASP A 1 107 ? -1.309 7.216 10.765 1.00 87.38 107 ASP A C 1
ATOM 821 O O . ASP A 1 107 ? -1.597 6.754 9.660 1.00 87.38 107 ASP A O 1
ATOM 825 N N . ARG A 1 108 ? -0.761 8.424 10.900 1.00 85.06 108 ARG A N 1
ATOM 826 C CA . ARG A 1 108 ? -0.534 9.330 9.773 1.00 85.06 108 ARG A CA 1
ATOM 827 C C . ARG A 1 108 ? 0.357 8.694 8.706 1.00 85.06 108 ARG A C 1
ATOM 829 O O . ARG A 1 108 ? 0.141 8.944 7.521 1.00 85.06 108 ARG A O 1
ATOM 836 N N . TYR A 1 109 ? 1.367 7.932 9.113 1.00 81.88 109 TYR A N 1
ATOM 837 C CA . TYR A 1 109 ? 2.344 7.379 8.183 1.00 81.88 109 TYR A CA 1
ATOM 838 C C . TYR A 1 109 ? 1.723 6.291 7.299 1.00 81.88 109 TYR A C 1
ATOM 840 O O . TYR A 1 109 ? 1.740 6.417 6.072 1.00 81.88 109 TYR A O 1
ATOM 848 N N . SER A 1 110 ? 1.084 5.295 7.913 1.00 84.94 110 SER A N 1
ATOM 849 C CA . SER A 1 110 ? 0.396 4.206 7.212 1.00 84.94 110 SER A CA 1
ATOM 850 C C . SER A 1 110 ? -0.718 4.733 6.306 1.00 84.94 110 SER A C 1
ATOM 852 O O . SER A 1 110 ? -0.839 4.319 5.150 1.00 84.94 110 SER A O 1
ATOM 854 N N . ARG A 1 111 ? -1.488 5.722 6.785 1.00 91.81 111 ARG A N 1
ATOM 855 C CA . ARG A 1 111 ? -2.526 6.384 5.981 1.00 91.81 111 ARG A CA 1
ATOM 856 C C . ARG A 1 111 ? -1.960 7.095 4.755 1.00 91.81 111 ARG A C 1
ATOM 858 O O . ARG A 1 111 ? -2.518 6.940 3.673 1.00 91.81 111 ARG A O 1
ATOM 865 N N . SER A 1 112 ? -0.867 7.851 4.899 1.00 87.12 112 SER A N 1
ATOM 866 C CA . SER A 1 112 ? -0.235 8.548 3.767 1.00 87.12 112 SER A CA 1
ATOM 867 C C . SER A 1 112 ? 0.209 7.554 2.697 1.00 87.12 112 SER A C 1
ATOM 869 O O . SER A 1 112 ? -0.216 7.673 1.552 1.00 87.12 112 SER A O 1
ATOM 871 N N . ARG A 1 113 ? 0.961 6.517 3.097 1.00 84.88 113 ARG A N 1
ATOM 872 C CA . ARG A 1 113 ? 1.439 5.439 2.211 1.00 84.88 113 ARG A CA 1
ATOM 873 C C . ARG A 1 113 ? 0.290 4.791 1.431 1.00 84.88 113 ARG A C 1
ATOM 875 O O . ARG A 1 113 ? 0.366 4.603 0.221 1.00 84.88 113 ARG A O 1
ATOM 882 N N . CYS A 1 114 ? -0.802 4.490 2.128 1.00 91.00 114 CYS A N 1
ATOM 883 C CA . CYS A 1 114 ? -2.006 3.905 1.550 1.00 91.00 114 CYS A CA 1
ATOM 884 C C . CYS A 1 114 ? -2.721 4.827 0.550 1.00 91.00 114 CYS A C 1
ATOM 886 O O . CYS A 1 114 ? -3.186 4.368 -0.495 1.00 91.00 114 CYS A O 1
ATOM 888 N N . LEU A 1 115 ? -2.834 6.120 0.865 1.00 91.00 115 LEU A N 1
ATOM 889 C CA . LEU A 1 115 ? -3.454 7.105 -0.023 1.00 91.00 115 LEU A CA 1
ATOM 890 C C . LEU A 1 115 ? -2.628 7.304 -1.294 1.00 91.00 115 LEU A C 1
ATOM 892 O O . LEU A 1 115 ? -3.200 7.337 -2.381 1.00 91.00 115 LEU A O 1
ATOM 896 N N . ASP A 1 116 ? -1.307 7.409 -1.167 1.00 8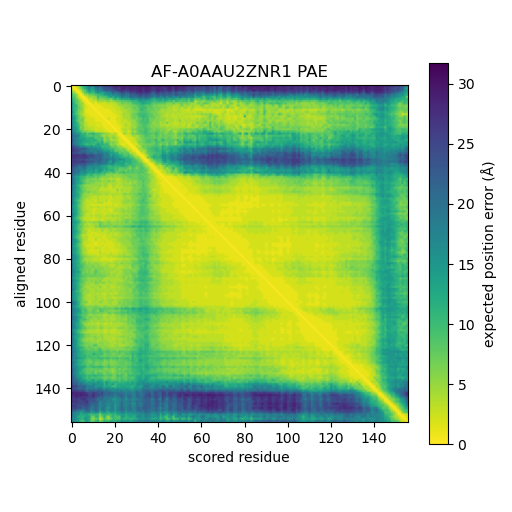6.19 116 ASP A N 1
ATOM 897 C CA . ASP A 1 116 ? -0.406 7.597 -2.305 1.00 86.19 116 ASP A CA 1
ATOM 898 C C . ASP A 1 116 ? -0.485 6.398 -3.262 1.00 86.19 116 ASP A C 1
ATOM 900 O O . ASP A 1 116 ? -0.714 6.570 -4.459 1.00 86.19 116 ASP A O 1
ATOM 904 N N . ALA A 1 117 ? -0.487 5.179 -2.725 1.00 88.19 117 ALA A N 1
ATOM 905 C CA . ALA A 1 117 ? -0.657 3.972 -3.524 1.00 88.19 117 ALA A CA 1
ATOM 906 C C . ALA A 1 117 ? -1.999 3.882 -4.256 1.00 88.19 117 ALA A C 1
ATOM 908 O O . ALA A 1 117 ? -2.039 3.556 -5.442 1.00 88.19 117 ALA A O 1
ATOM 909 N N . LEU A 1 118 ? -3.113 4.204 -3.586 1.00 90.56 118 LEU A N 1
ATOM 910 C CA . LEU A 1 118 ? -4.418 4.220 -4.249 1.00 90.56 118 LEU A CA 1
ATOM 911 C C . LEU A 1 118 ? -4.444 5.211 -5.419 1.00 90.56 118 LEU A C 1
ATOM 913 O O . LEU A 1 118 ? -5.005 4.880 -6.465 1.00 90.56 118 LEU A O 1
ATOM 917 N N . ARG A 1 119 ? -3.811 6.383 -5.276 1.00 88.50 119 ARG A N 1
ATOM 918 C CA . ARG A 1 119 ? -3.685 7.351 -6.376 1.00 88.50 119 ARG A CA 1
ATOM 919 C C . ARG A 1 119 ? -2.817 6.804 -7.508 1.00 88.50 119 ARG A C 1
ATOM 921 O O . ARG A 1 119 ? -3.221 6.913 -8.663 1.00 88.50 119 ARG A O 1
ATOM 928 N N . ASN A 1 120 ? -1.695 6.157 -7.192 1.00 85.81 120 ASN A N 1
ATOM 929 C CA . ASN A 1 120 ? -0.807 5.542 -8.187 1.00 85.81 120 ASN A CA 1
ATOM 930 C C . ASN A 1 120 ? -1.495 4.405 -8.959 1.00 85.81 120 ASN A C 1
ATOM 932 O O . ASN A 1 120 ? -1.230 4.193 -10.143 1.00 85.81 120 ASN A O 1
ATOM 936 N N . TRP A 1 121 ? -2.447 3.710 -8.336 1.00 88.31 121 TRP A N 1
ATOM 937 C CA . TRP A 1 121 ? -3.279 2.708 -9.008 1.00 88.31 121 TRP A CA 1
ATOM 938 C C . TRP A 1 121 ? -4.485 3.305 -9.754 1.00 88.31 121 TRP A C 1
ATOM 940 O O . TRP A 1 121 ? -5.224 2.563 -10.400 1.00 88.31 121 TRP A O 1
ATO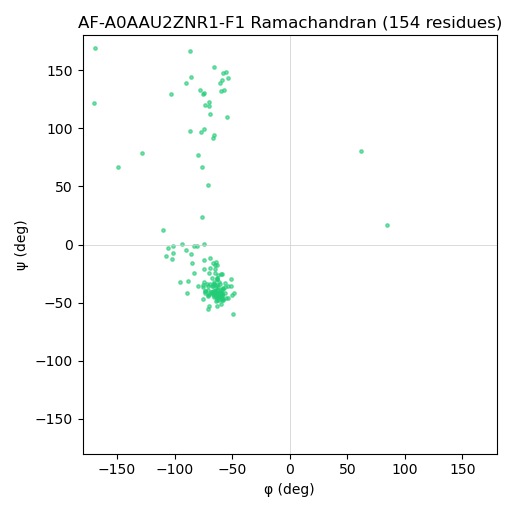M 950 N N . GLY A 1 122 ? -4.680 4.627 -9.699 1.00 88.06 122 GLY A N 1
ATOM 951 C CA . GLY A 1 122 ? -5.748 5.344 -10.397 1.00 88.06 122 GLY A CA 1
ATOM 952 C C . GLY A 1 122 ? -7.094 5.373 -9.667 1.00 88.06 122 GLY A C 1
ATOM 953 O O . GLY A 1 122 ? -8.113 5.653 -10.296 1.00 88.06 122 GLY A O 1
ATOM 954 N N . TYR A 1 123 ? -7.134 5.077 -8.364 1.00 88.75 123 TYR A N 1
ATOM 955 C CA . TYR A 1 123 ? -8.355 5.195 -7.566 1.00 88.75 123 TYR A CA 1
ATOM 956 C C . TYR A 1 123 ? -8.546 6.619 -7.027 1.00 88.75 123 TYR A C 1
ATOM 958 O O . TYR A 1 123 ? -7.607 7.28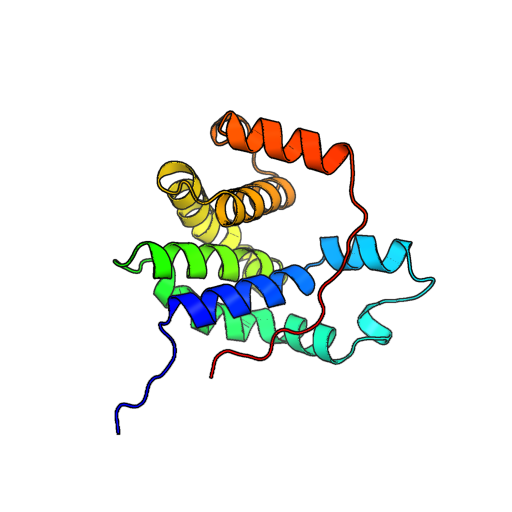4 -6.592 1.00 88.75 123 TYR A O 1
ATOM 966 N N . GLU A 1 124 ? -9.804 7.054 -6.973 1.00 88.00 124 GLU A N 1
ATOM 967 C CA . GLU A 1 124 ? -10.205 8.297 -6.310 1.00 88.00 124 GLU A CA 1
ATOM 968 C C . GLU A 1 124 ? -10.086 8.170 -4.784 1.00 88.00 124 GLU A C 1
ATOM 970 O O . GLU A 1 124 ? -10.714 7.302 -4.172 1.00 88.00 124 GLU A O 1
ATOM 975 N N . THR A 1 125 ? -9.303 9.054 -4.157 1.00 89.44 125 THR A N 1
ATOM 976 C CA . THR A 1 125 ? -9.026 9.004 -2.708 1.00 89.44 125 THR A CA 1
ATOM 977 C C . THR A 1 125 ? -9.709 10.096 -1.895 1.00 89.44 125 THR A C 1
ATOM 979 O O . THR A 1 125 ? -9.695 10.028 -0.672 1.00 89.44 125 THR A O 1
ATOM 982 N N . THR A 1 126 ? -10.313 11.101 -2.531 1.00 86.38 126 THR A N 1
ATOM 983 C CA . THR A 1 126 ? -10.838 12.308 -1.857 1.00 86.38 126 THR A CA 1
ATOM 984 C C . THR A 1 126 ? -11.845 12.007 -0.745 1.00 86.38 126 THR A C 1
ATOM 986 O O . THR A 1 126 ? -11.830 12.663 0.291 1.00 86.38 126 THR A O 1
ATOM 989 N N . ALA A 1 127 ? -12.686 10.985 -0.919 1.00 87.88 127 ALA A N 1
ATOM 990 C CA . ALA A 1 127 ? -13.661 10.557 0.086 1.00 87.88 127 ALA A CA 1
ATOM 991 C C . ALA A 1 127 ? -13.043 9.807 1.287 1.00 87.88 127 ALA A C 1
ATOM 993 O O . ALA A 1 127 ? -13.726 9.599 2.286 1.00 87.88 127 ALA A O 1
ATOM 994 N N . LEU A 1 128 ? -11.782 9.379 1.179 1.00 87.75 128 LEU A N 1
ATOM 995 C CA . LEU A 1 128 ? -11.051 8.610 2.195 1.00 87.75 128 LEU A CA 1
ATOM 996 C C . LEU A 1 128 ? -10.058 9.477 2.989 1.00 87.75 128 LEU A C 1
ATOM 998 O O . LEU A 1 128 ? -9.525 9.033 4.006 1.00 87.75 128 LEU A O 1
ATOM 1002 N N . GLU A 1 129 ? -9.789 10.700 2.524 1.00 88.31 129 GLU A N 1
ATOM 1003 C CA . GLU A 1 129 ? -8.875 11.639 3.171 1.00 88.31 129 GLU A CA 1
ATOM 1004 C C . GLU A 1 129 ? -9.535 12.319 4.380 1.00 88.31 129 GLU A C 1
ATOM 1006 O O . GLU A 1 129 ? -10.640 12.858 4.309 1.00 88.31 129 GLU A O 1
ATOM 1011 N N . THR A 1 130 ? -8.818 12.361 5.500 1.00 90.00 130 THR A N 1
ATOM 1012 C CA . THR A 1 130 ? -9.169 13.193 6.656 1.00 90.00 130 THR A CA 1
ATOM 1013 C C . THR A 1 130 ? -8.594 14.602 6.505 1.00 90.00 130 THR A C 1
ATOM 1015 O O . THR A 1 130 ? -7.682 14.853 5.715 1.00 90.00 130 THR A O 1
ATOM 1018 N N . ALA A 1 131 ? -9.062 15.545 7.330 1.00 87.00 131 ALA A N 1
ATOM 1019 C CA . ALA A 1 131 ? -8.484 16.890 7.381 1.00 87.00 131 ALA A CA 1
ATOM 1020 C C . ALA A 1 131 ? -6.970 16.879 7.687 1.00 87.00 131 ALA A C 1
ATOM 1022 O O . ALA A 1 131 ? -6.231 17.717 7.166 1.00 87.00 131 ALA A O 1
ATOM 1023 N N . ALA A 1 132 ? -6.503 15.918 8.494 1.00 85.62 132 ALA A N 1
ATOM 1024 C CA . ALA A 1 132 ? -5.087 15.741 8.797 1.00 85.62 132 ALA A CA 1
ATOM 1025 C C . ALA A 1 132 ? -4.291 15.265 7.569 1.00 85.62 132 ALA A C 1
ATOM 1027 O O . ALA A 1 132 ? -3.210 15.795 7.308 1.00 85.62 132 ALA A O 1
ATOM 1028 N N . ASP A 1 133 ? -4.847 14.340 6.779 1.00 85.69 133 ASP A N 1
ATOM 1029 C CA . ASP A 1 133 ? -4.221 13.849 5.542 1.00 85.69 133 ASP A CA 1
ATOM 1030 C C . ASP A 1 133 ? -4.084 14.983 4.508 1.00 85.69 133 ASP A C 1
ATOM 1032 O O . ASP A 1 133 ? -3.021 15.185 3.915 1.00 85.69 133 ASP A O 1
ATOM 1036 N N . ILE A 1 134 ? -5.131 15.803 4.358 1.00 84.56 134 ILE A N 1
ATOM 1037 C CA . ILE A 1 134 ? -5.138 16.966 3.455 1.00 84.56 134 ILE A CA 1
ATOM 1038 C C . ILE A 1 134 ? -4.080 18.000 3.877 1.00 84.56 134 ILE A C 1
ATOM 1040 O O . ILE A 1 134 ? -3.349 18.540 3.035 1.00 84.56 134 ILE A O 1
ATOM 1044 N N . ALA A 1 135 ? -3.971 18.276 5.180 1.00 83.50 135 ALA A N 1
ATOM 1045 C CA . ALA A 1 135 ? -2.972 19.197 5.715 1.00 83.50 135 ALA A CA 1
ATOM 1046 C C . ALA A 1 135 ? -1.541 18.677 5.490 1.00 83.50 135 ALA A C 1
ATOM 1048 O O . ALA A 1 135 ? -0.679 19.428 5.027 1.00 83.50 135 ALA A O 1
ATOM 1049 N N . ALA A 1 136 ? -1.303 17.386 5.748 1.00 78.25 136 ALA A N 1
ATOM 1050 C CA . ALA A 1 136 ? -0.014 16.731 5.540 1.00 78.25 136 ALA A CA 1
ATOM 1051 C C . ALA A 1 136 ? 0.439 16.790 4.073 1.00 78.25 136 ALA A C 1
ATOM 1053 O O . ALA A 1 136 ? 1.573 17.187 3.797 1.00 78.25 136 ALA A O 1
ATOM 1054 N N . ARG A 1 137 ? -0.462 16.483 3.131 1.00 74.69 137 ARG A N 1
ATOM 1055 C CA . ARG A 1 137 ? -0.195 16.567 1.687 1.00 74.69 137 ARG A CA 1
ATOM 1056 C C . ARG A 1 137 ? 0.211 17.976 1.259 1.00 74.69 137 ARG A C 1
ATOM 1058 O O . ARG A 1 137 ? 1.161 18.161 0.502 1.00 74.69 137 ARG A O 1
ATOM 1065 N N . THR A 1 138 ? -0.478 18.987 1.784 1.00 74.31 138 THR A N 1
ATOM 1066 C CA . THR A 1 138 ? -0.190 20.397 1.477 1.00 74.31 138 THR A CA 1
ATOM 1067 C C . THR A 1 138 ? 1.184 20.830 2.001 1.00 74.31 138 THR A C 1
ATOM 1069 O O . THR A 1 138 ? 1.843 21.665 1.383 1.00 74.31 138 THR A O 1
ATOM 1072 N N . GLN A 1 139 ? 1.636 20.259 3.121 1.00 65.44 139 GLN A N 1
ATOM 1073 C CA . GLN A 1 139 ? 2.953 20.536 3.692 1.00 65.44 139 GLN A CA 1
ATOM 1074 C C . GLN A 1 139 ? 4.086 19.891 2.879 1.00 65.44 139 GLN A C 1
ATOM 1076 O O . GLN A 1 139 ? 5.095 20.551 2.644 1.00 65.44 139 GLN A O 1
ATOM 1081 N N . HIS A 1 140 ? 3.899 18.659 2.393 1.00 58.25 140 HIS A N 1
ATOM 1082 C CA . HIS A 1 140 ? 4.884 17.956 1.557 1.00 58.25 140 HIS A CA 1
ATOM 1083 C C . HIS A 1 140 ? 5.129 18.682 0.220 1.00 58.25 140 HIS A C 1
ATOM 1085 O O . HIS A 1 140 ? 6.265 18.874 -0.198 1.00 58.25 140 HIS A O 1
ATOM 1091 N N . LEU A 1 141 ? 4.071 19.227 -0.395 1.00 56.62 141 LEU A N 1
ATOM 1092 C CA . LEU A 1 141 ? 4.173 20.061 -1.604 1.00 56.62 141 LEU A CA 1
ATOM 1093 C C . LEU A 1 141 ? 4.933 21.387 -1.388 1.00 56.62 141 LEU A C 1
ATOM 1095 O O . LEU A 1 141 ? 5.298 22.047 -2.359 1.00 56.62 141 LEU A O 1
ATOM 1099 N N . ARG A 1 142 ? 5.146 21.808 -0.133 1.00 49.72 142 ARG A N 1
ATOM 1100 C CA . ARG A 1 142 ? 5.837 23.059 0.227 1.00 49.72 142 ARG A CA 1
ATOM 1101 C C . ARG A 1 142 ? 7.289 22.865 0.668 1.00 49.72 142 ARG A C 1
ATOM 1103 O O . ARG A 1 142 ? 7.987 23.861 0.836 1.00 49.72 142 ARG A O 1
ATOM 1110 N N . GLY A 1 143 ? 7.752 21.630 0.834 1.00 52.44 143 GLY A N 1
ATOM 1111 C CA . GLY A 1 143 ? 9.132 21.335 1.199 1.00 52.44 143 GLY A CA 1
ATOM 1112 C C . GLY A 1 143 ? 9.419 19.845 1.084 1.00 52.44 143 GLY A C 1
ATOM 1113 O O . GLY A 1 143 ? 8.773 19.044 1.751 1.00 52.44 143 GLY A O 1
ATOM 1114 N N . GLY A 1 144 ? 10.400 19.492 0.258 1.00 40.19 144 GLY A N 1
ATOM 1115 C CA . GLY A 1 144 ? 10.834 18.113 0.066 1.00 40.19 144 GLY A CA 1
ATOM 1116 C C . GLY A 1 144 ? 12.317 18.062 -0.259 1.00 40.19 144 GLY A C 1
ATOM 1117 O O . GLY A 1 144 ? 12.686 17.735 -1.381 1.00 40.19 144 GLY A O 1
ATOM 1118 N N . ASP A 1 145 ? 13.152 18.432 0.713 1.00 39.72 145 ASP A N 1
ATOM 1119 C CA . ASP A 1 145 ? 14.536 17.962 0.743 1.00 39.72 145 ASP A CA 1
ATOM 1120 C C . ASP A 1 145 ? 14.470 16.521 1.259 1.00 39.72 145 ASP A C 1
ATOM 1122 O O . ASP A 1 145 ?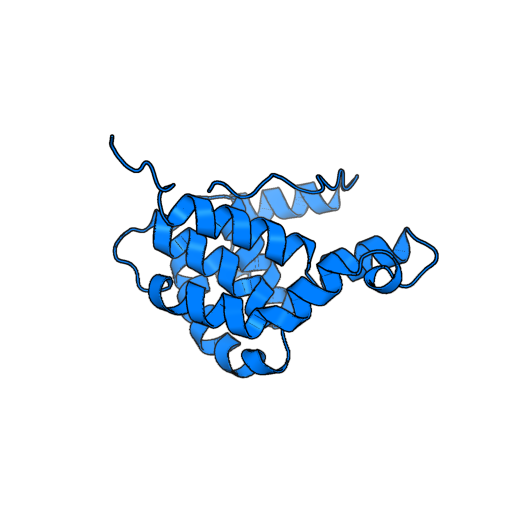 14.263 16.270 2.448 1.00 39.72 145 ASP A O 1
ATOM 1126 N N . TRP A 1 146 ? 14.469 15.574 0.324 1.00 41.03 146 TRP A N 1
ATOM 1127 C CA . TRP A 1 146 ? 14.471 14.147 0.614 1.00 41.03 146 TRP A CA 1
ATOM 1128 C C . TRP A 1 146 ? 15.793 13.780 1.297 1.00 41.03 146 TRP A C 1
ATOM 1130 O O . TRP A 1 146 ? 16.786 13.485 0.636 1.00 41.03 146 TRP A O 1
ATOM 1140 N N . THR A 1 147 ? 15.822 13.754 2.629 1.00 35.94 147 THR A N 1
ATOM 1141 C CA . THR A 1 147 ? 16.902 13.100 3.380 1.00 35.94 147 THR A CA 1
ATOM 1142 C C . THR A 1 147 ? 16.634 11.599 3.382 1.00 35.94 147 THR A C 1
ATOM 1144 O O . THR A 1 147 ? 16.100 11.058 4.349 1.00 35.94 147 THR A O 1
ATOM 1147 N N . GLY A 1 148 ? 16.926 10.943 2.255 1.00 39.59 148 GLY A N 1
ATOM 1148 C CA . GLY A 1 148 ? 16.887 9.488 2.134 1.00 39.59 148 GLY A CA 1
ATOM 1149 C C . GLY A 1 148 ? 17.757 8.848 3.215 1.00 39.59 148 GLY A C 1
ATOM 1150 O O . GLY A 1 148 ? 18.980 8.987 3.200 1.00 39.59 148 GLY A O 1
ATOM 1151 N N . GLY A 1 149 ? 17.116 8.194 4.180 1.00 38.19 149 GLY A N 1
ATOM 1152 C CA . GLY A 1 149 ? 17.779 7.380 5.189 1.00 38.19 149 GLY A CA 1
ATOM 1153 C C . GLY A 1 149 ? 17.960 5.980 4.630 1.00 38.19 149 GLY A C 1
ATOM 1154 O O . GLY A 1 149 ? 17.024 5.194 4.624 1.00 38.19 149 GLY A O 1
ATOM 1155 N N . PHE A 1 150 ? 19.147 5.693 4.107 1.00 50.00 150 PHE A N 1
ATOM 1156 C CA . PHE A 1 150 ? 19.500 4.364 3.624 1.00 50.00 150 PHE A CA 1
ATOM 1157 C C . PHE A 1 150 ? 19.777 3.432 4.820 1.00 50.00 150 PHE A C 1
ATOM 1159 O O . PHE A 1 150 ? 20.602 3.768 5.668 1.00 50.00 150 PHE A O 1
ATOM 1166 N N . MET A 1 151 ? 19.136 2.255 4.811 1.00 49.00 151 MET A N 1
ATOM 1167 C CA . MET A 1 151 ? 19.456 1.033 5.575 1.00 49.00 151 MET A CA 1
ATOM 1168 C C . MET A 1 151 ? 19.399 1.131 7.110 1.00 49.00 151 MET A C 1
ATOM 1170 O O . MET A 1 151 ? 20.435 1.150 7.773 1.00 49.00 151 MET A O 1
ATOM 1174 N N . ASP A 1 152 ? 18.196 1.046 7.682 1.00 54.44 152 ASP A N 1
ATOM 1175 C CA . ASP A 1 152 ? 18.064 0.461 9.023 1.00 54.44 152 ASP A CA 1
ATOM 1176 C C . ASP A 1 152 ? 18.225 -1.070 8.921 1.00 54.44 152 ASP A C 1
ATOM 1178 O O . ASP A 1 152 ? 17.610 -1.728 8.073 1.00 54.44 152 ASP A O 1
ATOM 1182 N N . GLU A 1 153 ? 19.086 -1.637 9.768 1.00 57.62 153 GLU A N 1
ATOM 1183 C CA . GLU A 1 153 ? 19.357 -3.078 9.858 1.00 57.62 153 GLU A CA 1
ATOM 1184 C C . GLU A 1 153 ? 18.068 -3.852 10.218 1.00 57.62 153 GLU A C 1
ATOM 1186 O O . GLU A 1 153 ? 17.272 -3.356 11.026 1.00 57.62 153 GLU A O 1
ATOM 1191 N N . PRO A 1 154 ? 17.798 -5.032 9.611 1.00 61.19 154 PRO A N 1
ATOM 1192 C CA . PRO A 1 154 ? 16.623 -5.834 9.944 1.00 61.19 154 PRO A CA 1
ATOM 1193 C C . PRO A 1 154 ? 16.527 -6.116 11.452 1.00 61.19 154 PRO A C 1
ATOM 1195 O O . PRO A 1 154 ? 17.544 -6.364 12.097 1.00 61.19 154 PRO A O 1
ATOM 1198 N N . PRO A 1 155 ? 15.316 -6.134 12.034 1.00 65.81 155 PRO A N 1
ATOM 1199 C CA . PRO A 1 155 ? 15.140 -6.255 13.482 1.00 65.81 155 PRO A CA 1
ATOM 1200 C C . PRO A 1 155 ? 15.348 -7.681 14.044 1.00 65.81 155 PRO A C 1
ATOM 1202 O O . PRO A 1 155 ? 14.792 -7.979 15.102 1.00 65.81 155 PRO A O 1
ATOM 1205 N N . PHE A 1 156 ? 16.095 -8.567 13.370 1.00 63.97 156 PHE A N 1
ATOM 1206 C CA . PHE A 1 156 ? 16.228 -9.993 13.713 1.00 63.97 156 PHE A CA 1
ATOM 1207 C C . PHE A 1 156 ? 17.651 -10.549 13.581 1.00 63.97 156 PHE A C 1
ATOM 1209 O O . PHE A 1 156 ? 18.370 -10.155 12.638 1.00 63.97 156 PHE A O 1
#

Radius of gyration: 15.89 Å; Cα contacts (8 Å, |Δi|>4): 138; chains: 1; bounding box: 38×41×42 Å

Mean predicted aligned error: 8.66 Å

Secondary structure (DSSP, 8-state):
----PPPHHHHHHHHHHHHHHT-HHHHHHHHHHSSS-HHHH-HHHHHHHHTHHHHHHHHGGGGG-SSHHHHHHHHHHHHHHTTSGGGGGGHHHHHHHHHHHHHH---HHHHHHHHHHHHHTT---TTT--HHHHHHHHHHTT---------PPP--